Protein AF-A0A8K1CUK3-F1 (afdb_monomer)

InterPro domains:
  IPR029044 Nucleotide-diphospho-sugar transferases [G3DSA:3.90.550.10] (2-90)
  IPR029044 Nucleotide-diphospho-sugar transferases [SSF53448] (12-82)

Secondary structure (DSSP, 8-state):
------S------HHHHHHHHHTTT--PPPGGGSEE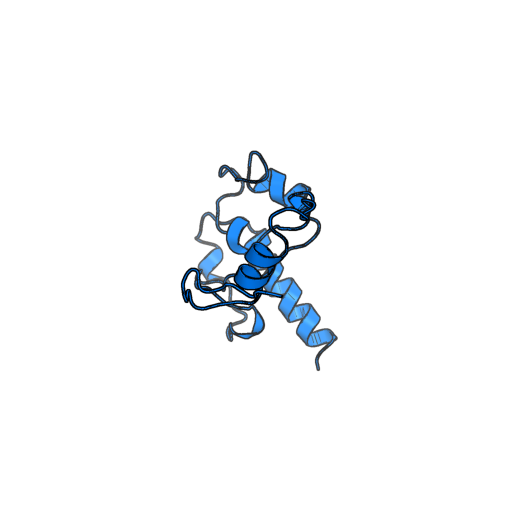GGGGSS-TTSB-SSSSBHHHHHHH-S-EE--B-TTSSB--GGG------GGGTTSS--THHHHHHHHHHHHHHHH--

Solvent-accessible surface area (backbone atoms only — not comparable to full-atom values): 7101 Å² total; per-residue (Å²): 136,82,85,85,77,87,86,72,98,58,94,75,49,70,68,55,54,49,48,68,75,36,64,94,72,71,77,86,74,65,59,39,64,70,34,46,45,60,61,28,68,34,34,45,78,37,76,42,96,83,33,77,18,31,50,52,38,64,74,56,51,76,38,75,44,71,54,37,33,97,93,62,48,81,38,43,74,89,75,53,85,65,92,76,61,70,81,53,76,85,45,74,42,24,69,63,42,59,51,52,53,55,53,46,52,57,46,44,62,73,73,73,112

Organism: Pythium oligandrum (NCBI:txid41045)

Sequence (113 aa):
MDWVHPRGMSDEFDMDILNAFFADKVKYLPGEYTVLNSDFRQSPTAPNKLFNTTSELKKHAKVVHFSCTPDGAYGKPWLWESHDLSFLEDEDVDPLFGELFEAYWRREQVLCH

Radius of gyration: 17.87 Å; Cα contacts (8 Å, |Δi|>4): 113; chains: 1; bounding box: 40×49×44 Å

Mean predicted aligned error: 7.07 Å

pLDDT: mean 86.99, std 14.58, range [37.47, 96.44]

Foldseek 3Di:
DDPDDDDDDDVDDVVNVCCVVCVPPDDDDQVLAVAELVLQQAAQADQDPRDRGVVVSVVSRPDYDYQADLVGHGDDLVVDPDLDNVVCVPGNGHPVSNVVSVVVVVVCVVPVD

Structure (mmCIF, N/CA/C/O backbone):
data_AF-A0A8K1CUK3-F1
#
_entry.id   AF-A0A8K1CUK3-F1
#
loop_
_atom_site.group_PDB
_atom_site.id
_atom_site.type_symbol
_atom_site.label_atom_id
_atom_site.label_alt_id
_atom_site.label_comp_id
_atom_site.label_asym_id
_atom_site.label_entity_id
_atom_site.label_seq_id
_atom_site.pdbx_PDB_ins_code
_atom_site.Cartn_x
_atom_site.Cartn_y
_atom_site.Cartn_z
_atom_site.occupancy
_atom_site.B_iso_or_equiv
_atom_site.auth_seq_id
_atom_site.auth_comp_id
_atom_site.auth_asym_id
_atom_site.auth_atom_id
_atom_site.pdbx_PDB_model_num
ATOM 1 N N . MET A 1 1 ? 0.421 -30.967 -31.926 1.00 37.47 1 MET A N 1
ATOM 2 C CA . MET A 1 1 ? 0.669 -30.435 -30.566 1.00 37.47 1 MET A CA 1
ATOM 3 C C . MET A 1 1 ? 0.651 -28.943 -30.785 1.00 37.47 1 MET A C 1
ATOM 5 O O . MET A 1 1 ? 1.670 -28.359 -31.129 1.00 37.47 1 MET A O 1
ATOM 9 N N . ASP A 1 2 ? -0.559 -28.393 -30.817 1.00 38.53 2 ASP A N 1
ATOM 10 C CA . ASP A 1 2 ? -0.822 -27.159 -31.553 1.00 38.53 2 ASP A CA 1
ATOM 11 C C . ASP A 1 2 ? -0.892 -26.018 -30.551 1.00 38.53 2 ASP A C 1
ATOM 13 O O . ASP A 1 2 ? -1.902 -25.795 -29.887 1.00 38.53 2 ASP A O 1
ATOM 17 N N . TRP A 1 3 ? 0.241 -25.338 -30.408 1.00 41.38 3 TRP A N 1
ATOM 18 C CA . TRP A 1 3 ? 0.362 -24.103 -29.651 1.00 41.38 3 TRP A CA 1
ATOM 19 C C . TRP A 1 3 ? -0.292 -22.973 -30.443 1.00 41.38 3 TRP A C 1
ATOM 21 O O . TRP A 1 3 ? 0.360 -22.264 -31.204 1.00 41.38 3 TRP A O 1
ATOM 31 N N . VAL A 1 4 ? -1.605 -22.822 -30.292 1.00 46.19 4 VAL A N 1
ATOM 32 C CA . VAL A 1 4 ? -2.315 -21.645 -30.794 1.00 46.19 4 VAL A CA 1
ATOM 33 C C . VAL A 1 4 ? -2.249 -20.547 -29.737 1.00 46.19 4 VAL A C 1
ATOM 35 O O . VAL A 1 4 ? -3.053 -20.535 -28.809 1.00 46.19 4 VAL A O 1
ATOM 38 N N . HIS A 1 5 ? -1.355 -19.579 -29.915 1.00 49.06 5 HIS A N 1
ATOM 39 C CA . HIS A 1 5 ? -1.540 -18.216 -29.410 1.00 49.06 5 HIS A CA 1
ATOM 40 C C . HIS A 1 5 ? -1.150 -17.242 -30.522 1.00 49.06 5 HIS A C 1
ATOM 42 O O . HIS A 1 5 ? -0.117 -17.423 -31.164 1.00 49.06 5 HIS A O 1
ATOM 48 N N . PRO A 1 6 ? -2.025 -16.266 -30.817 1.00 47.19 6 PRO A N 1
ATOM 49 C CA . PRO A 1 6 ? -1.955 -15.052 -30.014 1.00 47.19 6 PRO A CA 1
ATOM 50 C C . PRO A 1 6 ? -3.333 -14.439 -29.733 1.00 47.19 6 PRO A C 1
ATOM 52 O O . PRO A 1 6 ? -4.051 -14.019 -30.641 1.00 47.19 6 PRO A O 1
ATOM 55 N N . ARG A 1 7 ? -3.687 -14.313 -28.452 1.00 48.00 7 ARG A N 1
ATOM 56 C CA . ARG A 1 7 ? -4.624 -13.272 -28.022 1.00 48.00 7 ARG A CA 1
ATOM 57 C C . ARG A 1 7 ? -3.808 -12.150 -27.394 1.00 48.00 7 ARG A C 1
ATOM 59 O O . ARG A 1 7 ? -3.426 -12.274 -26.246 1.00 48.00 7 ARG A O 1
ATOM 66 N N . GLY A 1 8 ? -3.588 -11.102 -28.191 1.00 44.78 8 GLY A N 1
ATOM 67 C CA . GLY A 1 8 ? -3.285 -9.738 -27.752 1.00 44.78 8 GLY A CA 1
ATOM 68 C C . GLY A 1 8 ? -1.925 -9.520 -27.095 1.00 44.78 8 GLY A C 1
ATOM 69 O O . GLY A 1 8 ? -1.747 -9.835 -25.933 1.00 44.78 8 GLY A O 1
ATOM 70 N N . MET A 1 9 ? -1.012 -8.870 -27.819 1.00 49.50 9 MET A N 1
ATOM 71 C CA . MET A 1 9 ? 0.094 -8.129 -27.209 1.00 49.50 9 MET A CA 1
ATOM 72 C C . MET A 1 9 ? -0.480 -7.029 -26.300 1.00 49.50 9 MET A C 1
ATOM 74 O O . MET A 1 9 ? -0.969 -6.016 -26.801 1.00 49.50 9 MET A O 1
ATOM 78 N N . SER A 1 10 ? -0.426 -7.217 -24.989 1.00 51.97 10 SER A N 1
ATOM 79 C CA . SER A 1 10 ? -0.528 -6.140 -23.999 1.00 51.97 10 SER A CA 1
ATOM 80 C C . SER A 1 10 ? 0.778 -6.144 -23.233 1.00 51.97 10 SER A C 1
ATOM 82 O O . SER A 1 10 ? 1.103 -7.208 -22.738 1.00 51.97 10 SER A O 1
ATOM 84 N N . ASP A 1 11 ? 1.515 -5.031 -23.183 1.00 52.84 11 ASP A N 1
ATOM 85 C CA . ASP A 1 11 ? 2.789 -4.843 -22.462 1.00 52.84 11 ASP A CA 1
ATOM 86 C C . ASP A 1 11 ? 2.976 -5.817 -21.272 1.00 52.84 11 ASP A C 1
ATOM 88 O O . ASP A 1 11 ? 2.534 -5.542 -20.160 1.00 52.84 11 ASP A O 1
ATOM 92 N N . GLU A 1 12 ? 3.552 -7.001 -21.533 1.00 61.03 12 GLU A N 1
ATOM 93 C CA . GLU A 1 12 ? 3.366 -8.180 -20.673 1.00 61.03 12 GLU A CA 1
ATOM 94 C C . GLU A 1 12 ? 4.291 -8.103 -19.456 1.00 61.03 12 GLU A C 1
ATOM 96 O O . GLU A 1 12 ? 5.429 -8.583 -19.481 1.00 61.03 12 GLU A O 1
ATOM 101 N N . PHE A 1 13 ? 3.811 -7.502 -18.368 1.00 82.62 13 PHE A N 1
ATOM 102 C CA . PHE A 1 13 ? 4.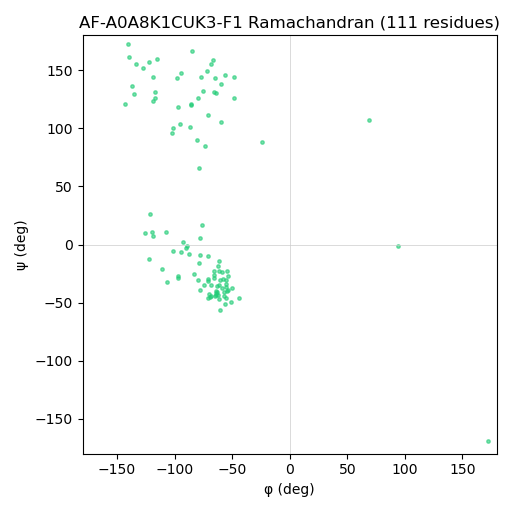431 -7.726 -17.068 1.00 82.62 13 PHE A CA 1
ATOM 103 C C . PHE A 1 13 ? 4.182 -9.177 -16.635 1.00 82.62 13 PHE A C 1
ATOM 105 O O . PHE A 1 13 ? 3.228 -9.836 -17.055 1.00 82.62 13 PHE A O 1
ATOM 112 N N . ASP A 1 14 ? 5.056 -9.691 -15.774 1.00 89.56 14 ASP A N 1
ATOM 113 C CA . ASP A 1 14 ? 4.990 -11.059 -15.254 1.00 89.56 14 ASP A CA 1
ATOM 114 C C . ASP A 1 14 ? 3.602 -11.421 -14.697 1.00 89.56 14 ASP A C 1
ATOM 116 O O . ASP A 1 14 ? 3.115 -12.529 -14.922 1.00 89.56 14 ASP A O 1
ATOM 120 N N . MET A 1 15 ? 2.926 -10.473 -14.047 1.00 91.12 15 MET A N 1
ATOM 121 C CA . MET A 1 15 ? 1.564 -10.641 -13.541 1.00 91.12 15 MET A CA 1
ATOM 122 C C . MET A 1 15 ? 0.551 -11.035 -14.632 1.00 91.12 15 MET A C 1
ATOM 124 O O . MET A 1 15 ? -0.288 -11.902 -14.383 1.00 91.12 15 MET A O 1
ATOM 128 N N . ASP A 1 16 ? 0.625 -10.452 -15.831 1.00 90.19 16 ASP A N 1
ATOM 129 C CA . ASP A 1 16 ? -0.319 -10.737 -16.922 1.00 90.19 16 ASP A CA 1
ATOM 130 C C . ASP A 1 16 ? -0.106 -12.144 -17.482 1.00 90.19 16 ASP A C 1
ATOM 132 O O . ASP A 1 16 ? -1.061 -12.907 -17.656 1.00 90.19 16 ASP A O 1
ATOM 136 N N . ILE A 1 17 ? 1.161 -12.529 -17.660 1.00 90.81 17 ILE A N 1
ATOM 137 C CA . ILE A 1 17 ? 1.548 -13.875 -18.095 1.00 90.81 17 ILE A CA 1
ATOM 138 C C . ILE A 1 17 ? 1.081 -14.914 -17.069 1.00 90.81 17 ILE A C 1
ATOM 140 O O . ILE A 1 17 ? 0.485 -15.931 -17.433 1.00 90.81 17 ILE A O 1
ATOM 144 N N . LEU A 1 18 ? 1.318 -14.662 -15.778 1.00 92.06 18 LEU A N 1
ATOM 145 C CA . LEU A 1 18 ? 0.909 -15.563 -14.700 1.00 92.06 18 LEU A CA 1
ATOM 146 C C . LEU A 1 18 ? -0.616 -15.693 -14.626 1.00 92.06 18 LEU A C 1
ATOM 148 O O . LEU A 1 18 ? -1.124 -16.811 -14.515 1.00 92.06 18 LEU A O 1
ATOM 152 N N . ASN A 1 19 ? -1.349 -14.584 -14.738 1.00 91.50 19 ASN A N 1
ATOM 153 C CA . ASN A 1 19 ? -2.810 -14.597 -14.752 1.00 91.50 19 ASN A CA 1
ATOM 154 C C . ASN A 1 19 ? -3.357 -15.386 -15.948 1.00 91.50 19 ASN A C 1
ATOM 156 O O . ASN A 1 19 ? -4.268 -16.192 -15.772 1.00 91.50 19 ASN A O 1
ATOM 160 N N . ALA A 1 20 ? -2.784 -15.212 -17.142 1.00 91.19 20 ALA A N 1
ATOM 161 C CA . ALA A 1 20 ? -3.191 -15.957 -18.330 1.00 91.19 20 ALA A CA 1
ATOM 162 C C . ALA A 1 20 ? -2.905 -17.462 -18.194 1.00 91.19 20 ALA A C 1
ATOM 164 O O . ALA A 1 20 ? -3.755 -18.293 -18.515 1.00 91.19 20 ALA A O 1
ATOM 165 N N . PHE A 1 21 ? -1.724 -17.826 -17.687 1.00 92.19 21 PHE A N 1
ATOM 166 C CA . PHE A 1 21 ? -1.297 -19.222 -17.598 1.00 92.19 21 PHE A CA 1
ATOM 167 C C . PHE A 1 21 ? -1.999 -20.002 -16.475 1.00 92.19 21 PHE A C 1
ATOM 169 O O . PHE A 1 21 ? -2.273 -21.197 -16.622 1.00 92.19 21 PHE A O 1
ATOM 176 N N . PHE A 1 22 ? -2.301 -19.348 -15.349 1.00 93.88 22 PHE A N 1
ATOM 177 C CA . PHE A 1 22 ? -2.876 -19.984 -14.159 1.00 93.88 22 PHE A CA 1
ATOM 178 C C . PHE A 1 22 ? -4.352 -19.649 -13.908 1.00 93.88 22 PHE A C 1
ATOM 180 O O . PHE A 1 22 ? -4.859 -20.022 -12.848 1.00 93.88 22 PHE A O 1
ATOM 187 N N . ALA A 1 23 ? -5.050 -19.019 -14.860 1.00 90.94 23 ALA A N 1
ATOM 188 C CA . ALA A 1 23 ? -6.436 -18.551 -14.719 1.00 90.94 23 ALA A CA 1
ATOM 189 C C . ALA A 1 23 ? -7.375 -19.571 -14.040 1.00 90.94 23 ALA A C 1
ATOM 191 O O . ALA A 1 23 ? -8.076 -19.232 -13.090 1.00 90.94 23 ALA A O 1
ATOM 192 N N . ASP A 1 24 ? -7.315 -20.841 -14.456 1.00 93.44 24 ASP A N 1
ATOM 193 C CA . ASP A 1 24 ? -8.195 -21.910 -13.953 1.00 93.44 24 ASP A CA 1
ATOM 194 C C . ASP A 1 24 ? -7.614 -22.701 -12.762 1.00 93.44 24 ASP A C 1
ATOM 196 O O . ASP A 1 24 ? -8.195 -23.689 -12.309 1.00 93.44 24 ASP A O 1
ATOM 200 N N . LYS A 1 25 ? -6.426 -22.326 -12.273 1.00 93.69 25 LYS A N 1
ATOM 201 C CA . LYS A 1 25 ? -5.669 -23.062 -11.239 1.00 93.69 25 LYS A CA 1
ATOM 202 C C . LYS A 1 25 ? -5.284 -22.199 -10.040 1.00 93.69 25 LYS A C 1
ATOM 204 O O . LYS A 1 25 ? -4.503 -22.646 -9.195 1.00 93.69 25 LYS A O 1
ATOM 209 N N . VAL A 1 26 ? -5.812 -20.982 -9.949 1.00 93.00 26 VAL A N 1
ATOM 210 C CA . VAL A 1 26 ? -5.470 -20.059 -8.870 1.00 93.00 26 VAL A CA 1
ATOM 211 C C . VAL A 1 26 ? -6.180 -20.438 -7.569 1.00 93.00 26 VAL A C 1
ATOM 213 O O . VAL A 1 26 ? -7.325 -20.892 -7.554 1.00 93.00 26 VAL A O 1
ATOM 216 N N . LYS A 1 27 ? -5.491 -20.232 -6.448 1.00 92.00 27 LYS A N 1
ATOM 217 C CA . LYS A 1 27 ? -6.098 -20.198 -5.116 1.00 92.00 27 LYS A CA 1
ATOM 218 C C . LYS A 1 27 ? -5.888 -18.804 -4.554 1.00 92.00 27 LYS A C 1
ATOM 220 O O . LYS A 1 27 ? -4.770 -18.298 -4.584 1.00 92.00 27 LYS A O 1
ATOM 225 N N . TYR A 1 28 ? -6.953 -18.202 -4.046 1.00 90.38 28 TYR A N 1
ATOM 226 C CA . TYR A 1 28 ? -6.897 -16.849 -3.514 1.00 90.38 28 TYR A CA 1
ATOM 227 C C . TYR A 1 28 ? -6.311 -16.855 -2.105 1.00 90.38 28 TYR A C 1
ATOM 229 O O . TYR A 1 28 ? -6.789 -17.576 -1.227 1.00 90.38 28 TYR A O 1
ATOM 237 N N . LEU A 1 29 ? -5.275 -16.045 -1.899 1.00 90.56 29 LEU A N 1
ATOM 238 C CA . LEU A 1 29 ? -4.827 -15.703 -0.557 1.00 90.56 29 LEU A CA 1
ATOM 239 C C . LEU A 1 29 ? -5.844 -14.752 0.093 1.00 90.56 29 LEU A C 1
ATOM 241 O O . LEU A 1 29 ? -6.476 -13.962 -0.614 1.00 90.56 29 LEU A O 1
ATOM 245 N N . PRO A 1 30 ? -6.004 -14.798 1.426 1.00 90.75 30 PRO A N 1
ATOM 246 C CA . PRO A 1 30 ? -6.767 -13.787 2.146 1.00 90.75 30 PRO A CA 1
ATOM 247 C C . PRO A 1 30 ? -6.227 -12.374 1.880 1.00 90.75 30 PRO A C 1
ATOM 249 O O . PRO A 1 30 ? -5.015 -12.181 1.769 1.00 90.75 30 PRO A O 1
ATOM 252 N N . GLY A 1 31 ? -7.120 -11.379 1.836 1.00 87.69 31 GLY A N 1
ATOM 253 C CA . GLY A 1 31 ? -6.764 -9.992 1.501 1.00 87.69 31 GLY A CA 1
ATOM 254 C C . GLY A 1 31 ? -5.724 -9.356 2.432 1.00 87.69 31 GLY A C 1
ATOM 255 O O . GLY A 1 31 ? -4.979 -8.475 2.018 1.00 87.69 31 GLY A O 1
ATOM 256 N N . GLU A 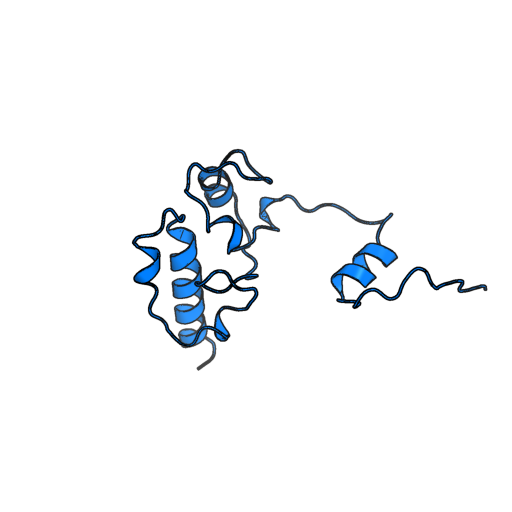1 32 ? -5.593 -9.850 3.665 1.00 93.75 32 GLU A N 1
ATOM 257 C CA . GLU A 1 32 ? -4.572 -9.407 4.627 1.00 93.75 32 GLU A CA 1
ATOM 258 C C . GLU A 1 32 ? -3.114 -9.633 4.169 1.00 93.75 32 GLU A C 1
ATOM 260 O O . GLU A 1 32 ? -2.196 -9.053 4.754 1.00 93.75 32 GLU A O 1
ATOM 265 N N . TYR A 1 33 ? -2.894 -10.438 3.123 1.00 94.44 33 TYR A N 1
ATOM 266 C CA . TYR A 1 33 ? -1.579 -10.697 2.523 1.00 94.44 33 TYR A CA 1
ATOM 267 C C . TYR A 1 33 ? -1.314 -9.916 1.229 1.00 94.44 33 TYR A C 1
ATOM 269 O O . TYR A 1 33 ? -0.213 -10.000 0.689 1.00 94.44 33 TYR A O 1
ATOM 277 N N . THR A 1 34 ? -2.299 -9.179 0.715 1.00 92.62 34 THR A N 1
ATOM 278 C CA . THR A 1 34 ? -2.216 -8.466 -0.572 1.00 92.62 34 THR A CA 1
ATOM 279 C C . THR A 1 34 ? -2.436 -6.963 -0.407 1.00 92.62 34 THR A C 1
ATOM 281 O O . THR A 1 34 ? -2.926 -6.306 -1.321 1.00 92.62 34 THR A O 1
ATOM 284 N N . VAL A 1 35 ? -2.129 -6.427 0.776 1.00 95.62 35 VAL A N 1
ATOM 285 C CA . VAL A 1 35 ? -2.343 -5.016 1.113 1.00 95.62 35 VAL A CA 1
ATOM 286 C C . VAL A 1 35 ? -1.288 -4.155 0.430 1.00 95.62 35 VAL A C 1
ATOM 288 O O . VAL A 1 35 ? -0.094 -4.452 0.508 1.00 95.62 35 VAL A O 1
ATOM 291 N N . LEU A 1 36 ? -1.711 -3.075 -0.219 1.00 95.31 36 LEU A N 1
ATOM 292 C CA . LEU A 1 36 ? -0.816 -2.109 -0.844 1.00 95.31 36 LEU A CA 1
ATOM 293 C C . LEU A 1 36 ? -0.538 -0.957 0.120 1.00 95.31 36 LEU A C 1
ATOM 295 O O . LEU A 1 36 ? -1.420 -0.537 0.867 1.00 95.31 36 LEU A O 1
ATOM 299 N N . ASN A 1 37 ? 0.658 -0.365 0.068 1.00 96.12 37 ASN A N 1
ATOM 300 C CA . ASN A 1 37 ? 0.911 0.854 0.844 1.00 96.12 37 ASN A CA 1
ATOM 301 C C . ASN A 1 37 ? -0.033 2.000 0.424 1.00 96.12 37 ASN A C 1
ATOM 303 O O . ASN A 1 37 ? -0.438 2.798 1.262 1.00 96.12 37 ASN A O 1
ATOM 307 N N . SER A 1 38 ? -0.458 2.033 -0.845 1.00 94.44 38 SER A N 1
ATOM 308 C CA . SER A 1 38 ? -1.441 2.996 -1.354 1.00 94.44 38 SER A CA 1
ATOM 309 C C . SER A 1 38 ? -2.812 2.904 -0.682 1.00 94.44 38 SER A C 1
ATOM 311 O O . SER A 1 38 ? -3.548 3.886 -0.702 1.00 94.44 38 SER A O 1
ATOM 313 N N . ASP A 1 39 ? -3.171 1.762 -0.086 1.00 94.88 39 ASP A N 1
ATOM 314 C CA . ASP A 1 39 ? -4.445 1.621 0.629 1.00 94.88 39 ASP A CA 1
ATOM 315 C C . ASP A 1 39 ? -4.506 2.518 1.876 1.00 94.88 39 ASP A C 1
ATOM 317 O O . ASP A 1 39 ? -5.590 2.895 2.312 1.00 94.88 39 ASP A O 1
ATOM 321 N N . PHE A 1 40 ? -3.344 2.906 2.412 1.00 95.31 40 PHE A N 1
ATOM 322 C CA . PHE A 1 40 ? -3.220 3.819 3.547 1.00 95.31 40 PHE A CA 1
ATOM 323 C C . PHE A 1 40 ? -3.148 5.292 3.132 1.00 95.31 40 PHE A C 1
ATOM 325 O O . PHE A 1 40 ? -3.152 6.150 4.003 1.00 95.31 40 PHE A O 1
ATOM 332 N N . ARG A 1 41 ? -3.173 5.611 1.825 1.00 93.19 41 ARG A N 1
ATOM 333 C CA . ARG A 1 41 ? -3.283 6.994 1.299 1.00 93.19 41 ARG A CA 1
ATOM 334 C C . ARG A 1 41 ? -4.694 7.578 1.384 1.00 93.19 41 ARG A C 1
ATOM 336 O O . ARG A 1 41 ? -5.027 8.525 0.680 1.00 93.19 41 ARG A O 1
ATOM 343 N N . GLN A 1 42 ? -5.543 6.968 2.192 1.00 92.38 42 GLN A N 1
ATOM 344 C CA . GLN A 1 42 ? -6.895 7.422 2.451 1.00 92.38 42 GLN A CA 1
ATOM 345 C C . GLN A 1 42 ? -7.051 7.644 3.946 1.00 92.38 42 GLN A C 1
ATOM 347 O O . GLN A 1 42 ? -6.361 7.003 4.742 1.00 92.38 42 GLN A O 1
ATOM 352 N N . SER A 1 43 ? -8.021 8.478 4.312 1.00 93.88 43 SER A N 1
ATOM 353 C CA . SER A 1 43 ? -8.425 8.664 5.700 1.00 93.88 43 SER A CA 1
ATOM 354 C C . SER A 1 43 ? -8.643 7.316 6.404 1.00 93.88 43 SER A C 1
ATOM 356 O O . SER A 1 43 ? -9.212 6.395 5.798 1.00 93.88 43 SER A O 1
ATOM 358 N N . PRO A 1 44 ? -8.307 7.180 7.701 1.00 93.06 44 PRO A N 1
ATOM 359 C CA . PRO A 1 44 ? -8.542 5.952 8.465 1.00 93.06 44 PRO A CA 1
ATOM 360 C C . PRO A 1 44 ? -10.001 5.462 8.443 1.00 93.06 44 PRO A C 1
ATOM 362 O O . PRO A 1 44 ? -10.262 4.279 8.682 1.00 93.06 44 PRO A O 1
ATOM 365 N N . THR A 1 45 ? -10.960 6.355 8.182 1.00 94.81 45 THR A N 1
ATOM 366 C CA . THR A 1 45 ? -12.401 6.050 8.121 1.00 94.81 45 THR A CA 1
ATOM 367 C C . THR A 1 45 ? -12.920 5.761 6.712 1.00 94.81 45 THR A C 1
ATOM 369 O O . THR A 1 45 ? -14.075 5.357 6.566 1.00 94.81 45 THR A O 1
ATOM 372 N N . ALA A 1 46 ? -12.088 5.936 5.682 1.00 94.50 46 ALA A N 1
ATOM 373 C CA . ALA A 1 46 ? -12.486 5.734 4.299 1.00 94.50 46 ALA A CA 1
ATOM 374 C C . ALA A 1 46 ? -12.845 4.259 4.027 1.00 94.50 46 ALA A C 1
ATOM 376 O O . ALA A 1 46 ? -12.202 3.361 4.587 1.00 94.50 46 ALA A O 1
ATOM 377 N N . PRO A 1 47 ? -13.856 3.986 3.178 1.00 93.25 47 PRO A N 1
ATOM 378 C CA . PRO A 1 47 ? -14.196 2.629 2.766 1.00 93.25 47 PRO A CA 1
ATOM 379 C C . PRO A 1 47 ? -13.034 1.933 2.055 1.00 93.25 47 PRO A C 1
ATOM 381 O O . PRO A 1 47 ? -12.404 2.517 1.176 1.00 93.25 47 PRO A O 1
ATOM 384 N N . ASN 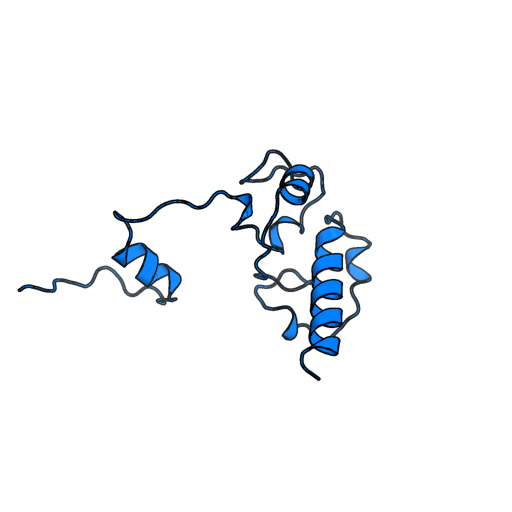A 1 48 ? -12.801 0.659 2.367 1.00 91.06 48 ASN A N 1
ATOM 385 C CA . ASN A 1 48 ? -11.772 -0.146 1.711 1.00 91.06 48 ASN A CA 1
ATOM 386 C C . ASN A 1 48 ? -12.393 -1.312 0.911 1.00 91.06 48 ASN A C 1
ATOM 388 O O . ASN A 1 48 ? -13.548 -1.683 1.102 1.00 91.06 48 ASN A O 1
ATOM 392 N N . LYS A 1 49 ? -11.651 -1.866 -0.056 1.00 84.25 49 LYS A N 1
ATOM 393 C CA . LYS A 1 49 ? -12.132 -2.976 -0.901 1.00 84.25 49 LYS A CA 1
ATOM 394 C C . LYS A 1 49 ? -11.962 -4.351 -0.253 1.00 84.25 49 LYS A C 1
ATOM 396 O O . LYS A 1 49 ? -12.677 -5.277 -0.623 1.00 84.25 49 LYS A O 1
ATOM 401 N N . LEU A 1 50 ? -11.003 -4.492 0.661 1.00 84.62 50 LEU A N 1
ATOM 402 C CA . LEU A 1 50 ? -10.687 -5.749 1.344 1.00 84.62 50 LEU A CA 1
ATOM 403 C C . LEU A 1 50 ? -11.364 -5.843 2.722 1.00 84.62 50 LEU A C 1
ATOM 405 O O . LEU A 1 50 ? -11.673 -6.944 3.170 1.00 84.62 50 LEU A O 1
ATOM 409 N N . PHE A 1 51 ? -11.611 -4.698 3.368 1.00 88.75 51 PHE A N 1
ATOM 410 C CA . PHE A 1 51 ? -12.236 -4.550 4.692 1.00 88.75 51 PHE A CA 1
ATOM 411 C C . PHE A 1 51 ? -13.193 -3.350 4.700 1.00 88.75 51 PHE A C 1
ATOM 413 O O . PHE A 1 51 ? -13.199 -2.579 3.746 1.00 88.75 51 PHE A O 1
ATOM 420 N N . ASN A 1 52 ? -13.982 -3.134 5.760 1.00 91.38 52 ASN A N 1
ATOM 421 C CA . ASN A 1 52 ? -14.970 -2.046 5.747 1.00 91.38 52 ASN A CA 1
ATOM 422 C C . ASN A 1 52 ? -14.316 -0.661 5.757 1.00 91.38 52 ASN A C 1
ATOM 424 O O . ASN A 1 52 ? -14.850 0.258 5.140 1.00 91.38 52 ASN A O 1
ATOM 428 N N . THR A 1 53 ? -13.175 -0.503 6.439 1.00 95.75 53 THR A N 1
ATOM 429 C CA . THR A 1 53 ? -12.432 0.766 6.500 1.00 95.75 53 THR A CA 1
ATOM 430 C C . THR A 1 53 ? -10.921 0.575 6.407 1.00 95.75 53 THR A C 1
ATOM 432 O O . THR A 1 53 ? -10.401 -0.505 6.701 1.00 95.75 53 THR A O 1
ATOM 435 N N . THR A 1 54 ? -10.193 1.643 6.071 1.00 95.31 54 THR A N 1
ATOM 436 C CA . THR A 1 54 ? -8.719 1.691 6.134 1.00 95.31 54 THR A CA 1
ATOM 437 C C . THR A 1 54 ? -8.186 1.315 7.524 1.00 95.31 54 THR A C 1
ATOM 439 O O . THR A 1 54 ? -7.237 0.540 7.641 1.00 95.31 54 THR A O 1
ATOM 442 N N . SER A 1 55 ? -8.847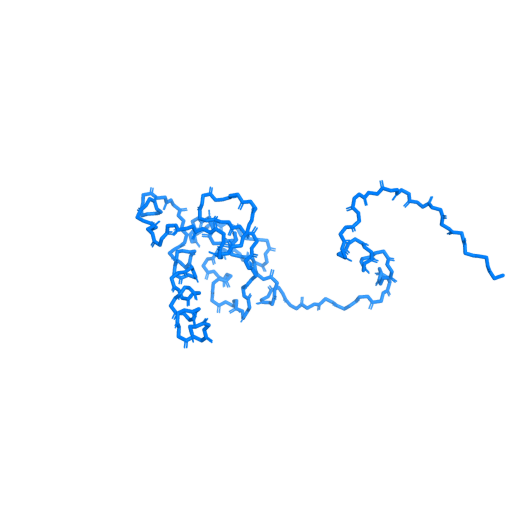 1.761 8.598 1.00 95.50 55 SER A N 1
ATOM 443 C CA . SER A 1 55 ? -8.496 1.374 9.974 1.00 95.50 55 SER A CA 1
ATOM 444 C C . SER A 1 55 ? -8.661 -0.123 10.240 1.00 95.50 55 SER A C 1
ATOM 446 O O . SER A 1 55 ? -7.911 -0.700 11.027 1.00 95.50 55 SER A O 1
ATOM 448 N N . GLU A 1 56 ? -9.674 -0.760 9.652 1.00 95.31 56 GLU A N 1
ATOM 449 C CA . GLU A 1 56 ? -9.874 -2.204 9.784 1.00 95.31 56 GLU A CA 1
ATOM 450 C C . GLU A 1 56 ? -8.801 -2.965 9.001 1.00 95.31 56 GLU A C 1
ATOM 452 O O . GLU A 1 56 ? -8.139 -3.833 9.569 1.00 95.31 56 GLU A O 1
ATOM 457 N N . LEU A 1 57 ? -8.531 -2.558 7.757 1.00 95.06 57 LEU A N 1
ATOM 458 C CA . LEU A 1 57 ? -7.417 -3.074 6.960 1.00 95.06 57 LEU A CA 1
ATOM 459 C C . LEU A 1 57 ? -6.094 -3.018 7.740 1.00 95.06 57 LEU A C 1
ATOM 461 O O . LEU A 1 57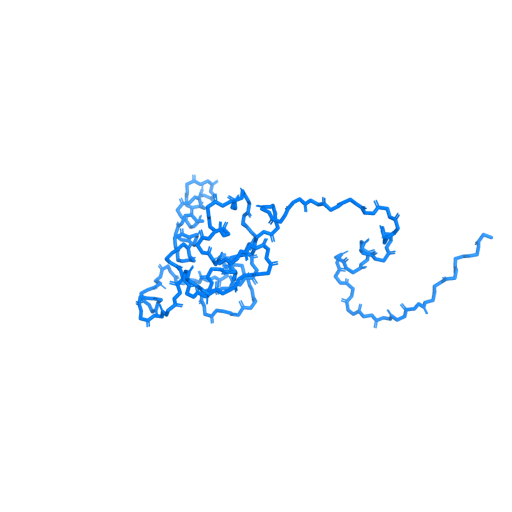 ? -5.410 -4.035 7.851 1.00 95.06 57 LEU A O 1
ATOM 465 N N . LYS A 1 58 ? -5.767 -1.867 8.344 1.00 95.31 58 LYS A N 1
ATOM 466 C CA . LYS A 1 58 ? -4.562 -1.660 9.169 1.00 95.31 58 LYS A CA 1
ATOM 467 C C . LYS A 1 58 ? -4.428 -2.684 10.298 1.00 95.31 58 LYS A C 1
ATOM 469 O O . LYS A 1 58 ? -3.328 -3.153 10.573 1.00 95.31 58 LYS A O 1
ATOM 474 N N . LYS A 1 59 ? -5.534 -3.057 10.949 1.00 95.94 59 LYS A N 1
ATOM 475 C CA . LYS A 1 59 ? -5.532 -4.045 12.047 1.00 95.94 59 LYS A CA 1
ATOM 476 C C . LYS A 1 59 ? -5.266 -5.470 11.564 1.00 95.94 59 LYS A C 1
ATOM 478 O O . LYS A 1 59 ? -4.734 -6.279 12.324 1.00 95.94 59 LYS A O 1
ATOM 483 N N . HIS A 1 60 ? -5.662 -5.784 10.334 1.00 95.12 60 HIS A N 1
ATOM 484 C CA . HIS A 1 60 ? -5.579 -7.135 9.788 1.00 95.12 60 HIS A CA 1
ATOM 485 C C . HIS A 1 60 ? -4.336 -7.373 8.928 1.00 95.12 60 HIS A C 1
ATOM 487 O O . HIS A 1 60 ? -3.857 -8.507 8.893 1.00 95.12 60 HIS A O 1
ATOM 493 N N . ALA A 1 61 ? -3.782 -6.329 8.305 1.00 95.19 61 ALA A N 1
ATOM 494 C CA . ALA A 1 61 ? -2.635 -6.414 7.407 1.00 95.19 61 ALA A CA 1
ATOM 495 C C . ALA A 1 61 ? -1.474 -7.231 8.005 1.00 95.19 61 ALA A C 1
ATOM 497 O O . ALA A 1 61 ? -1.000 -6.970 9.114 1.00 95.19 61 ALA A O 1
ATOM 498 N N . LYS A 1 62 ? -1.015 -8.238 7.253 1.00 95.00 62 LYS A N 1
ATOM 499 C CA . LYS A 1 62 ? 0.141 -9.085 7.599 1.00 95.00 62 LYS A CA 1
ATOM 500 C C . LYS A 1 62 ? 1.359 -8.773 6.745 1.00 95.00 62 LYS A C 1
ATOM 502 O O . LYS A 1 62 ? 2.484 -8.906 7.218 1.00 95.00 62 LYS A O 1
ATOM 507 N N . VAL A 1 63 ? 1.128 -8.375 5.497 1.00 94.94 63 VAL A N 1
ATOM 508 C CA . VAL A 1 63 ? 2.161 -8.004 4.529 1.00 94.94 63 VAL A CA 1
ATOM 509 C C . VAL A 1 63 ? 1.702 -6.747 3.808 1.00 94.94 63 VAL A C 1
ATOM 511 O O . VAL A 1 63 ? 0.540 -6.659 3.419 1.00 94.94 63 VAL A O 1
ATOM 514 N N . VAL A 1 64 ? 2.621 -5.797 3.626 1.00 95.88 64 VAL A N 1
ATOM 515 C CA . VAL A 1 64 ? 2.384 -4.577 2.852 1.00 95.88 64 VAL A CA 1
ATOM 516 C C . VAL A 1 64 ? 3.312 -4.557 1.643 1.00 95.88 64 VAL A C 1
ATOM 518 O O . VAL A 1 64 ? 4.531 -4.675 1.772 1.00 95.88 64 VAL A O 1
ATOM 521 N N . HIS A 1 65 ? 2.730 -4.396 0.460 1.00 96.12 65 HIS A N 1
ATOM 522 C CA . HIS A 1 65 ? 3.437 -4.265 -0.807 1.00 96.12 65 HIS A CA 1
ATOM 523 C C . HIS A 1 65 ? 3.570 -2.786 -1.171 1.00 96.12 65 HIS A C 1
ATOM 525 O O . HIS A 1 65 ? 2.582 -2.087 -1.385 1.00 96.12 65 HIS A O 1
ATOM 531 N N . PHE A 1 66 ? 4.810 -2.304 -1.273 1.00 96.44 66 PHE A N 1
ATOM 532 C CA . PHE A 1 66 ? 5.085 -0.968 -1.799 1.00 96.44 66 PHE A CA 1
ATOM 533 C C . PHE A 1 66 ? 4.830 -0.898 -3.310 1.00 96.44 66 PHE A C 1
ATOM 535 O O . PHE A 1 66 ? 5.574 -1.487 -4.108 1.00 96.44 66 PHE A O 1
ATOM 542 N N . SER A 1 67 ? 3.792 -0.159 -3.688 1.00 92.25 67 SER A N 1
ATOM 543 C CA . SER A 1 67 ? 3.385 0.111 -5.071 1.00 92.25 67 SER A CA 1
ATOM 544 C C . SER A 1 67 ? 3.346 1.604 -5.408 1.00 92.25 67 SER A C 1
ATOM 546 O O . SER A 1 67 ? 3.272 1.948 -6.585 1.00 92.25 67 SER A O 1
ATOM 548 N N . CYS A 1 68 ? 3.421 2.493 -4.414 1.00 94.75 68 CYS A N 1
ATOM 549 C CA . CYS A 1 68 ? 3.467 3.938 -4.632 1.00 94.75 68 CYS A CA 1
ATOM 550 C C . CYS A 1 68 ? 4.552 4.634 -3.805 1.00 94.75 68 CYS A C 1
ATOM 552 O O . CYS A 1 68 ? 4.965 4.120 -2.761 1.00 94.75 68 CYS A O 1
ATOM 554 N N . THR A 1 69 ? 4.998 5.795 -4.281 1.00 93.94 69 THR A N 1
ATOM 555 C CA . THR A 1 69 ? 5.852 6.761 -3.575 1.00 93.94 69 THR A CA 1
ATOM 556 C C . THR A 1 69 ? 5.018 7.709 -2.703 1.00 93.94 69 THR A C 1
ATOM 558 O O . THR A 1 69 ? 3.792 7.742 -2.839 1.00 93.94 69 THR A O 1
ATOM 561 N N . PRO A 1 70 ? 5.646 8.472 -1.788 1.00 93.31 70 PRO A N 1
ATOM 562 C CA . PRO A 1 70 ? 4.947 9.393 -0.888 1.00 93.31 70 PRO A CA 1
ATOM 563 C C . PRO A 1 70 ? 4.050 10.433 -1.581 1.00 93.31 70 PRO A C 1
ATOM 565 O O . PRO A 1 70 ? 2.950 10.705 -1.107 1.00 93.31 70 PRO A O 1
ATOM 568 N N . ASP A 1 71 ? 4.460 10.951 -2.741 1.00 90.62 71 ASP A N 1
ATOM 569 C CA . ASP A 1 71 ? 3.647 11.846 -3.585 1.00 90.62 71 ASP A CA 1
ATOM 570 C C . ASP A 1 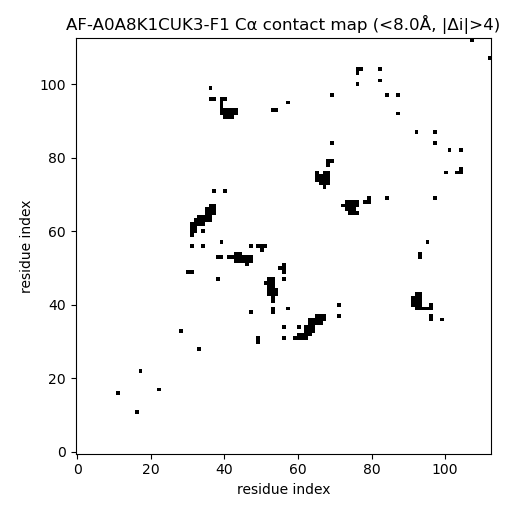71 ? 2.464 11.146 -4.282 1.00 90.62 71 ASP A C 1
ATOM 572 O O . ASP A 1 71 ? 1.582 11.787 -4.858 1.00 90.62 71 ASP A O 1
ATOM 576 N N . GLY A 1 72 ? 2.416 9.817 -4.220 1.00 89.75 72 GLY A N 1
ATOM 577 C CA . GLY A 1 72 ? 1.374 9.008 -4.817 1.00 89.75 72 GLY A CA 1
ATOM 578 C C . GLY A 1 72 ? 1.629 8.473 -6.205 1.00 89.75 72 GLY A C 1
ATOM 579 O O . GLY A 1 72 ? 0.758 7.769 -6.724 1.00 89.75 72 GLY A O 1
ATOM 580 N N . ALA A 1 73 ? 2.774 8.784 -6.804 1.00 91.56 73 ALA A N 1
ATOM 581 C CA . ALA A 1 73 ? 3.159 8.175 -8.063 1.00 91.56 73 ALA A CA 1
ATOM 582 C C . ALA A 1 73 ? 3.430 6.672 -7.877 1.00 91.56 73 ALA A C 1
ATOM 584 O O . ALA A 1 73 ? 3.673 6.184 -6.772 1.00 91.56 73 ALA A O 1
ATOM 585 N N . TYR A 1 74 ? 3.369 5.907 -8.968 1.00 91.00 74 TYR A N 1
ATOM 586 C CA . TYR A 1 74 ? 3.806 4.513 -8.934 1.00 91.00 74 TYR A CA 1
ATOM 587 C C . TYR A 1 74 ? 5.312 4.460 -8.675 1.00 91.00 74 TYR A C 1
ATOM 589 O O . TYR A 1 74 ? 6.086 5.126 -9.363 1.00 91.00 74 TYR A O 1
ATOM 597 N N . GLY A 1 75 ? 5.742 3.637 -7.721 1.00 91.31 75 GLY A N 1
ATOM 598 C CA . GLY A 1 75 ? 7.161 3.544 -7.414 1.00 91.31 75 GLY A CA 1
ATOM 599 C C . GLY A 1 75 ? 7.494 2.718 -6.183 1.00 91.31 75 GLY A C 1
ATOM 600 O O . GLY A 1 75 ? 6.677 1.960 -5.656 1.00 91.31 75 GLY A O 1
ATOM 601 N N . LYS A 1 76 ? 8.757 2.822 -5.774 1.00 93.06 76 LYS A N 1
ATOM 602 C CA . LYS A 1 76 ? 9.376 2.017 -4.719 1.00 93.06 76 LYS A CA 1
ATOM 603 C C . LYS A 1 76 ? 10.035 2.927 -3.689 1.00 93.06 76 LYS A C 1
ATOM 605 O O . LYS A 1 76 ? 10.484 4.010 -4.055 1.00 93.06 76 LYS A O 1
ATOM 610 N N . PRO A 1 77 ? 10.142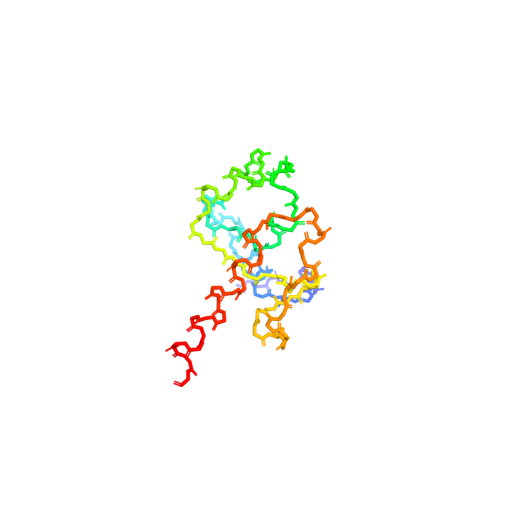 2.495 -2.424 1.00 92.69 77 PRO A N 1
ATOM 611 C CA . PRO A 1 77 ? 10.598 3.371 -1.348 1.00 92.69 77 PRO A CA 1
ATOM 612 C C . PRO A 1 77 ? 12.057 3.826 -1.500 1.00 92.69 77 PRO A C 1
ATOM 614 O O . PRO A 1 77 ? 12.399 4.909 -1.047 1.00 92.69 77 PRO A O 1
ATOM 617 N N . TRP A 1 78 ? 12.912 3.060 -2.186 1.00 90.88 78 TRP A N 1
ATOM 618 C CA . TRP A 1 78 ? 14.302 3.450 -2.472 1.00 90.88 78 TRP A CA 1
ATOM 619 C C . TRP A 1 78 ? 14.459 4.462 -3.617 1.00 90.88 78 TRP A C 1
ATOM 621 O O . TRP A 1 78 ? 15.559 4.947 -3.846 1.00 90.88 78 TRP A O 1
ATOM 631 N N . LEU A 1 79 ? 13.391 4.755 -4.367 1.00 89.50 79 LEU A N 1
ATOM 632 C CA . LEU A 1 79 ? 13.404 5.790 -5.409 1.00 89.50 79 LEU A CA 1
ATOM 633 C C . LEU A 1 79 ? 13.068 7.178 -4.851 1.00 89.50 79 LEU A C 1
ATOM 635 O O . LEU A 1 79 ? 13.154 8.166 -5.573 1.00 89.50 79 LEU A O 1
ATOM 639 N N . TRP A 1 80 ? 12.656 7.251 -3.587 1.00 89.88 80 TRP A N 1
ATOM 640 C CA . TRP A 1 80 ? 12.324 8.499 -2.927 1.00 89.88 80 TRP A CA 1
ATOM 641 C C . TRP A 1 80 ? 13.542 9.001 -2.149 1.00 89.88 80 TRP A C 1
ATOM 643 O O . TRP A 1 80 ? 13.897 8.457 -1.107 1.00 89.88 80 TRP A O 1
ATOM 653 N N . GLU A 1 81 ? 14.214 10.012 -2.699 1.00 82.44 81 GLU A N 1
ATOM 654 C CA . GLU A 1 81 ? 15.501 10.501 -2.183 1.00 82.44 81 GLU A CA 1
ATOM 655 C C . GLU A 1 81 ? 15.364 11.252 -0.849 1.00 82.44 81 GLU A C 1
ATOM 657 O O . GLU A 1 81 ? 16.265 11.228 -0.007 1.00 82.44 81 GLU A O 1
ATOM 662 N N . SER A 1 82 ? 14.225 11.918 -0.643 1.00 81.38 82 SER A N 1
ATOM 663 C CA . SER A 1 82 ? 13.972 12.711 0.554 1.00 81.38 82 SER A CA 1
ATOM 664 C C . SER A 1 82 ? 13.423 11.844 1.680 1.00 81.38 82 SER A C 1
ATOM 666 O O . SER A 1 82 ? 12.330 11.315 1.577 1.00 81.38 82 SER A O 1
ATOM 668 N N . HIS A 1 83 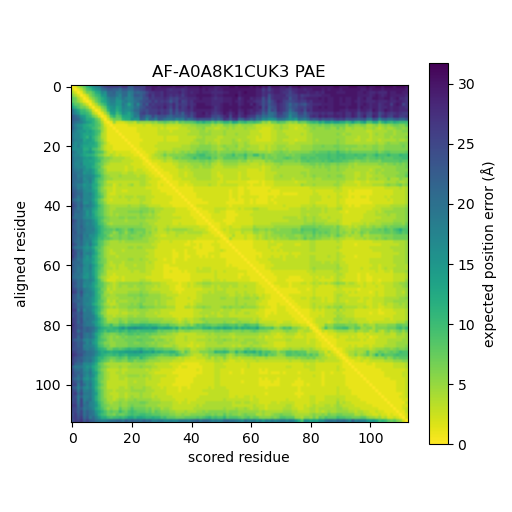? 14.104 11.763 2.817 1.00 86.25 83 HIS A N 1
ATOM 669 C CA . HIS A 1 83 ? 13.506 11.143 4.008 1.00 86.25 83 HIS A CA 1
ATOM 670 C C . HIS A 1 83 ? 12.514 12.085 4.724 1.00 86.25 83 HIS A C 1
ATOM 672 O O . HIS A 1 83 ? 12.034 11.762 5.806 1.00 86.25 83 HIS A O 1
ATOM 678 N N . ASP A 1 84 ? 12.225 13.256 4.142 1.00 89.38 84 ASP A N 1
ATOM 679 C CA . ASP A 1 84 ? 11.239 14.210 4.644 1.00 89.38 84 ASP A CA 1
ATOM 680 C C . ASP A 1 84 ? 9.834 13.857 4.140 1.00 89.38 84 ASP A C 1
ATOM 682 O O . ASP A 1 84 ? 9.575 13.804 2.932 1.00 89.38 84 ASP A O 1
ATOM 686 N N . LEU A 1 85 ? 8.939 13.621 5.096 1.00 91.12 85 LEU A N 1
ATOM 687 C CA . LEU A 1 85 ? 7.534 13.282 4.897 1.00 91.12 85 LEU A CA 1
ATOM 688 C C . LEU A 1 85 ? 6.590 14.313 5.533 1.00 91.12 85 LEU A C 1
ATOM 690 O O . LEU A 1 85 ? 5.391 14.064 5.605 1.00 91.12 85 LEU A O 1
ATOM 694 N N . SER A 1 86 ? 7.103 15.466 5.977 1.00 89.81 86 SER A N 1
ATOM 695 C CA . SER A 1 86 ? 6.319 16.494 6.683 1.00 89.81 86 SER A CA 1
ATOM 696 C C . SER A 1 86 ? 5.093 16.975 5.902 1.00 89.81 86 SER A C 1
ATOM 698 O O . SER A 1 86 ? 4.063 17.279 6.491 1.00 89.81 86 SER A O 1
ATOM 700 N N . PHE A 1 87 ? 5.153 16.965 4.567 1.00 88.81 87 PHE A N 1
ATOM 701 C CA . PHE A 1 87 ? 4.018 17.324 3.712 1.00 88.81 87 PHE A CA 1
ATOM 702 C C . PHE A 1 87 ? 2.797 16.397 3.868 1.00 88.81 87 PHE A C 1
ATOM 704 O O . PHE A 1 87 ? 1.704 16.775 3.463 1.00 88.81 87 PHE A O 1
ATOM 711 N N . LEU A 1 88 ? 2.965 15.193 4.430 1.00 89.69 88 LEU A N 1
ATOM 712 C CA . LEU A 1 88 ? 1.860 14.275 4.716 1.00 89.69 88 LEU A CA 1
ATOM 713 C C . LEU A 1 88 ? 1.084 14.653 5.986 1.00 89.69 88 LEU A C 1
ATOM 715 O O . LEU A 1 88 ? -0.018 14.148 6.169 1.00 89.69 88 LEU A O 1
ATOM 719 N N . GLU A 1 89 ? 1.625 15.506 6.863 1.00 84.06 89 GLU A N 1
ATOM 720 C CA . GLU A 1 89 ? 0.959 15.896 8.119 1.00 84.06 89 GLU A CA 1
ATOM 721 C C . GLU A 1 89 ? -0.326 16.703 7.878 1.00 84.06 89 GLU A C 1
ATOM 723 O O . GLU A 1 89 ? -1.262 16.629 8.676 1.00 84.06 89 GLU A O 1
ATOM 728 N N . ASP A 1 90 ? -0.381 17.435 6.763 1.00 80.81 90 ASP A N 1
ATOM 729 C CA . ASP A 1 90 ? -1.527 18.257 6.360 1.00 80.81 90 ASP A CA 1
ATOM 730 C C . ASP A 1 90 ? -2.550 17.489 5.494 1.00 80.81 90 ASP A C 1
ATOM 732 O O . ASP A 1 90 ? -3.596 18.031 5.129 1.00 80.81 90 ASP A O 1
ATOM 736 N N . GLU A 1 91 ? -2.272 16.226 5.163 1.00 86.44 91 GLU A N 1
ATOM 737 C CA . GLU A 1 91 ? -3.114 15.382 4.312 1.00 86.44 91 GLU A CA 1
ATOM 738 C C . GLU A 1 91 ? -4.018 14.460 5.155 1.00 86.44 91 GLU A C 1
ATOM 740 O O . GLU A 1 91 ? -3.613 13.925 6.187 1.00 86.44 91 GLU A O 1
ATOM 745 N N . ASP A 1 92 ? -5.256 14.209 4.705 1.00 89.50 92 ASP A N 1
ATOM 746 C CA . ASP A 1 92 ? -6.180 13.249 5.348 1.00 89.50 92 ASP A CA 1
ATOM 747 C C . ASP A 1 92 ? -5.825 11.803 4.955 1.00 89.50 92 ASP A C 1
ATOM 749 O O . ASP A 1 92 ? -6.546 11.106 4.233 1.00 89.50 92 ASP A O 1
ATOM 753 N N . VAL A 1 93 ? -4.643 11.383 5.397 1.00 92.06 93 VAL A N 1
ATOM 754 C CA . VAL A 1 93 ? -3.979 10.114 5.087 1.00 92.06 93 VAL A CA 1
ATOM 755 C C . VAL A 1 93 ? -3.786 9.324 6.386 1.00 92.06 93 VAL A C 1
ATOM 757 O O . VAL A 1 93 ? -3.544 9.902 7.445 1.00 92.06 93 VAL A O 1
ATOM 760 N N . ASP A 1 94 ? -3.904 7.989 6.351 1.00 94.81 94 ASP A N 1
ATOM 761 C CA . ASP A 1 94 ? -3.626 7.184 7.547 1.00 94.81 94 ASP A CA 1
ATOM 762 C C . ASP A 1 94 ? -2.142 7.329 7.935 1.00 94.81 94 ASP A C 1
ATOM 764 O O . ASP A 1 94 ? -1.275 7.104 7.084 1.00 94.81 94 ASP A O 1
ATOM 768 N N . PRO A 1 95 ? -1.816 7.622 9.212 1.00 93.88 95 PRO A N 1
ATOM 769 C CA . PRO A 1 95 ? -0.431 7.790 9.659 1.00 93.88 95 PRO A CA 1
ATOM 770 C C . PRO A 1 95 ? 0.487 6.608 9.327 1.00 93.88 95 PRO A C 1
ATOM 772 O O . PRO A 1 95 ? 1.685 6.793 9.114 1.00 93.88 95 PRO A O 1
ATOM 775 N N . LEU A 1 96 ? -0.071 5.393 9.208 1.00 95.12 96 LEU A N 1
ATOM 776 C CA . LEU A 1 96 ? 0.700 4.212 8.817 1.00 95.12 96 LEU A CA 1
ATOM 777 C C . LEU A 1 96 ? 1.389 4.392 7.462 1.00 95.12 96 LEU A C 1
ATOM 779 O O . LEU A 1 96 ? 2.442 3.800 7.240 1.00 95.12 96 LEU A O 1
ATOM 783 N N . PHE A 1 97 ? 0.817 5.183 6.551 1.00 96.06 97 PHE A N 1
ATOM 784 C CA . PHE A 1 97 ? 1.415 5.414 5.244 1.00 96.06 97 PHE A CA 1
ATOM 785 C C . PHE A 1 97 ? 2.842 5.956 5.370 1.00 96.06 97 PHE A C 1
ATOM 787 O O . PHE A 1 97 ? 3.754 5.368 4.793 1.00 96.06 97 PHE A O 1
ATOM 794 N N . GLY A 1 98 ? 3.046 7.010 6.168 1.00 94.94 98 GLY A N 1
ATOM 795 C CA . GLY A 1 98 ? 4.371 7.576 6.428 1.00 94.94 98 GLY A CA 1
ATOM 796 C C . GLY A 1 98 ? 5.256 6.642 7.259 1.00 94.94 98 GLY A C 1
ATOM 797 O O . GLY A 1 98 ? 6.399 6.378 6.881 1.00 94.94 98 GLY A O 1
ATOM 798 N N . GLU A 1 99 ? 4.697 6.049 8.321 1.00 95.56 99 GLU A N 1
ATOM 799 C CA . GLU A 1 99 ? 5.410 5.114 9.211 1.00 95.56 99 GLU A CA 1
ATOM 800 C C . GLU A 1 99 ? 6.035 3.930 8.445 1.00 95.56 99 GLU A C 1
ATOM 802 O O . GLU A 1 99 ? 7.111 3.447 8.805 1.00 95.56 99 GLU A O 1
ATOM 807 N N . LEU A 1 100 ? 5.393 3.455 7.369 1.00 96.31 100 LEU A N 1
ATOM 808 C CA . LEU A 1 100 ? 5.918 2.381 6.521 1.00 96.31 100 LEU A CA 1
ATOM 809 C C . LEU A 1 100 ? 7.225 2.773 5.815 1.00 96.31 100 LEU A C 1
ATOM 811 O O . LEU A 1 100 ? 8.144 1.951 5.749 1.00 96.31 100 LEU A O 1
ATOM 815 N N . PHE A 1 101 ? 7.330 3.999 5.295 1.00 95.75 101 PHE A N 1
ATOM 816 C CA . PHE A 1 101 ? 8.554 4.481 4.644 1.00 95.75 101 PHE A CA 1
ATOM 817 C C . PHE A 1 101 ? 9.676 4.686 5.659 1.00 95.75 101 PHE A C 1
ATOM 819 O O . PHE A 1 101 ? 10.786 4.199 5.444 1.00 95.75 101 PHE A O 1
ATOM 826 N N . GLU A 1 102 ? 9.375 5.304 6.802 1.00 94.56 102 GLU A N 1
ATOM 827 C CA . GLU A 1 102 ? 10.340 5.455 7.896 1.00 94.56 102 GLU A CA 1
ATOM 828 C C . GLU A 1 102 ? 10.872 4.097 8.369 1.00 94.56 102 GLU A C 1
ATOM 830 O O . GLU A 1 102 ? 12.081 3.911 8.540 1.00 94.56 102 GLU A O 1
ATOM 835 N N . ALA A 1 103 ? 9.981 3.114 8.535 1.00 94.12 103 ALA A N 1
ATOM 836 C CA . ALA A 1 103 ? 10.354 1.758 8.911 1.00 94.12 103 ALA A CA 1
ATOM 837 C C . ALA A 1 103 ? 11.229 1.083 7.845 1.00 94.12 103 ALA A C 1
ATOM 839 O O . ALA A 1 103 ? 12.201 0.411 8.206 1.00 94.12 103 ALA A O 1
ATOM 840 N N . TYR A 1 104 ? 10.914 1.264 6.556 1.00 94.19 104 TYR A N 1
ATOM 841 C CA . TYR A 1 104 ? 11.730 0.761 5.451 1.00 94.19 104 TYR A CA 1
ATOM 842 C C . TYR A 1 104 ? 13.138 1.363 5.490 1.00 94.19 104 TYR A C 1
ATOM 844 O O . TYR A 1 104 ? 14.105 0.610 5.593 1.00 94.19 104 TYR A O 1
ATOM 852 N N . TRP A 1 105 ? 13.269 2.692 5.479 1.00 92.25 105 TRP A N 1
ATOM 853 C CA . TRP A 1 105 ? 14.573 3.360 5.423 1.00 92.25 105 TRP A CA 1
ATOM 854 C C . TRP A 1 105 ? 15.420 3.074 6.655 1.00 92.25 105 TRP A C 1
ATOM 856 O O . TRP A 1 105 ? 16.605 2.776 6.542 1.00 92.25 105 TRP A O 1
ATOM 866 N N . ARG A 1 106 ? 14.809 3.043 7.843 1.00 93.06 106 ARG A N 1
ATOM 867 C CA . ARG A 1 106 ? 15.514 2.646 9.066 1.00 93.06 106 ARG A CA 1
ATOM 868 C C . ARG A 1 106 ? 16.090 1.232 8.966 1.00 93.06 106 ARG A C 1
ATOM 870 O O . ARG A 1 106 ? 17.151 0.962 9.523 1.00 93.06 106 ARG A O 1
ATOM 877 N N . ARG A 1 107 ? 15.381 0.297 8.327 1.00 92.94 107 ARG A N 1
ATOM 878 C CA . ARG A 1 107 ? 15.853 -1.087 8.157 1.00 92.94 107 ARG A CA 1
ATOM 879 C C . ARG A 1 107 ? 16.879 -1.214 7.047 1.00 92.94 107 ARG A C 1
ATOM 881 O O . ARG A 1 107 ? 17.836 -1.955 7.237 1.00 92.94 107 ARG A O 1
ATOM 888 N N . GLU A 1 108 ? 16.692 -0.494 5.950 1.00 91.88 108 GLU A N 1
ATOM 889 C CA . GLU A 1 108 ? 17.657 -0.395 4.857 1.00 91.88 108 GLU A CA 1
ATOM 890 C C . GLU A 1 108 ? 19.011 0.085 5.396 1.00 91.88 108 GLU A C 1
ATOM 892 O O . GLU A 1 108 ? 20.006 -0.613 5.218 1.00 91.88 108 GLU A O 1
ATOM 897 N N . GLN A 1 109 ? 19.014 1.125 6.237 1.00 89.00 109 GLN A N 1
ATOM 898 C CA . GLN A 1 109 ? 20.231 1.602 6.893 1.00 89.00 109 GLN A CA 1
ATOM 899 C C . GLN A 1 109 ? 20.890 0.555 7.808 1.00 89.00 109 GLN A C 1
ATOM 901 O O . GLN A 1 109 ? 22.102 0.468 7.947 1.00 89.00 109 GLN A O 1
ATOM 906 N N . VAL A 1 110 ? 20.110 -0.285 8.482 1.00 93.44 110 VAL A N 1
ATOM 907 C CA . VAL A 1 110 ? 20.687 -1.294 9.387 1.00 93.44 110 VAL A CA 1
ATOM 908 C C . VAL A 1 110 ? 21.221 -2.516 8.632 1.00 93.44 110 VAL A C 1
ATOM 910 O O . VAL A 1 110 ? 22.135 -3.176 9.123 1.00 93.44 110 VAL A O 1
ATOM 913 N N . LEU A 1 111 ? 20.627 -2.864 7.489 1.00 93.56 111 LEU A N 1
ATOM 914 C CA . LEU A 1 111 ? 20.830 -4.160 6.830 1.00 93.56 111 LEU A CA 1
ATOM 915 C C . LEU A 1 111 ? 21.604 -4.084 5.511 1.00 93.56 111 LEU A C 1
ATOM 917 O O . LEU A 1 111 ? 22.120 -5.110 5.071 1.00 93.56 111 LEU A O 1
ATOM 921 N N . CYS A 1 112 ? 21.641 -2.920 4.865 1.00 85.12 112 CYS A N 1
ATOM 922 C CA . CYS A 1 112 ? 22.170 -2.747 3.511 1.00 85.12 112 CYS A CA 1
ATOM 923 C C . CYS A 1 112 ? 23.372 -1.791 3.439 1.00 85.12 112 CYS A C 1
ATOM 925 O O . CYS A 1 112 ? 23.823 -1.481 2.337 1.00 85.12 112 CYS A O 1
ATOM 927 N N . HIS A 1 113 ? 23.884 -1.348 4.591 1.00 57.28 113 HIS A N 1
ATOM 928 C CA . HIS A 1 113 ? 25.132 -0.590 4.716 1.00 57.28 113 HIS A CA 1
ATOM 929 C C . HIS A 1 113 ? 26.368 -1.494 4.769 1.00 57.28 113 HIS A C 1
ATOM 931 O O . HIS A 1 113 ? 26.340 -2.507 5.506 1.00 57.28 113 HIS A O 1
#

Nearest PDB structures (foldseek):
  9fvc-assembly1_A  TM=2.602E-01  e=9.336E+00  Vibrio cholerae